Protein AF-A0A1F6D9U9-F1 (afdb_monomer)

Mean predicted aligned error: 11.05 Å

Foldseek 3Di:
DDDDDDDPVVQVVVVHDDDDDPVVVVVVVVPDDDDDDDDDPRVVVVVVVVVVVVVCVVVVVDDDDPDPVRRVVVVVD

Solvent-accessible surface area (backbone atoms only — not comparable to full-atom values): 5064 Å² total; per-residue (Å²): 136,87,85,82,90,78,60,69,70,60,35,63,74,61,80,54,81,87,89,74,58,68,72,58,52,55,49,52,57,70,69,47,79,82,84,78,85,67,56,73,71,60,32,56,52,50,53,53,50,52,53,49,50,54,51,34,49,77,71,63,71,59,84,92,57,98,42,71,71,52,42,54,56,62,71,74,107

Structure (mmCIF, N/CA/C/O backbone):
data_AF-A0A1F6D9U9-F1
#
_entry.id   AF-A0A1F6D9U9-F1
#
loop_
_atom_site.group_PDB
_atom_site.id
_atom_site.type_symbol
_atom_site.label_atom_id
_atom_site.label_alt_id
_atom_site.label_comp_id
_atom_site.label_asym_id
_atom_site.label_entity_id
_atom_site.label_seq_id
_atom_site.pdbx_PDB_ins_code
_atom_site.Cartn_x
_atom_site.Cartn_y
_atom_site.Cartn_z
_atom_site.occupancy
_atom_site.B_iso_or_equiv
_atom_site.auth_seq_id
_atom_site.auth_comp_id
_atom_site.auth_asym_id
_atom_site.auth_atom_id
_atom_site.pdbx_PDB_model_num
ATOM 1 N N . MET A 1 1 ? -40.068 7.531 15.852 1.00 53.91 1 MET A N 1
ATOM 2 C CA . MET A 1 1 ? -38.802 8.212 16.197 1.00 53.91 1 MET A CA 1
ATOM 3 C C . MET A 1 1 ? -38.033 7.280 17.119 1.00 53.91 1 MET A C 1
ATOM 5 O O . MET A 1 1 ? -38.542 6.978 18.188 1.00 53.91 1 MET A O 1
ATOM 9 N N . ALA A 1 2 ? -36.907 6.719 16.677 1.00 76.44 2 ALA A N 1
ATOM 10 C CA . ALA A 1 2 ? -36.110 5.828 17.520 1.00 76.44 2 ALA A CA 1
ATOM 11 C C . ALA A 1 2 ? -35.097 6.672 18.299 1.00 76.44 2 ALA A C 1
ATOM 13 O O . ALA A 1 2 ? -34.305 7.393 17.694 1.00 76.44 2 ALA A O 1
ATOM 14 N N . ILE A 1 3 ? -35.159 6.626 19.629 1.00 82.69 3 ILE A N 1
ATOM 15 C CA . ILE A 1 3 ? -34.223 7.343 20.497 1.00 82.69 3 ILE A CA 1
ATOM 16 C C . ILE A 1 3 ? -33.045 6.414 20.768 1.00 82.69 3 ILE A C 1
ATOM 18 O O . ILE A 1 3 ? -33.221 5.323 21.307 1.00 82.69 3 ILE A O 1
ATOM 22 N 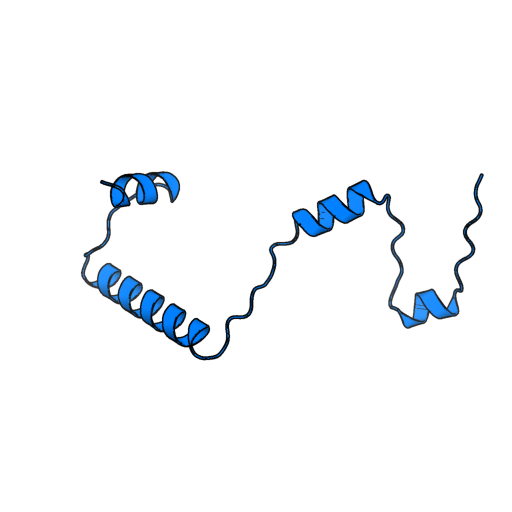N . ILE A 1 4 ? -31.847 6.852 20.390 1.00 82.12 4 ILE A N 1
ATOM 23 C CA . ILE A 1 4 ? -30.596 6.159 20.698 1.00 82.12 4 ILE A CA 1
ATOM 24 C C . ILE A 1 4 ? -29.886 6.967 21.781 1.00 82.12 4 ILE A C 1
ATOM 26 O O . ILE A 1 4 ? -29.485 8.108 21.554 1.00 82.12 4 ILE A O 1
ATOM 30 N N . THR A 1 5 ? -29.736 6.379 22.967 1.00 84.94 5 THR A N 1
ATOM 31 C CA . THR A 1 5 ? -29.103 7.042 24.111 1.00 84.94 5 THR A CA 1
ATOM 32 C C . THR A 1 5 ? -27.611 6.727 24.138 1.00 84.94 5 THR A C 1
ATOM 34 O O . THR A 1 5 ? -27.213 5.578 24.314 1.00 84.94 5 THR A O 1
ATOM 37 N N . LEU A 1 6 ? -26.774 7.757 23.994 1.00 83.25 6 LEU A N 1
ATOM 38 C CA . LEU A 1 6 ? -25.316 7.647 24.083 1.00 83.25 6 LEU A CA 1
ATOM 39 C C . LEU A 1 6 ? -24.812 8.273 25.386 1.00 83.25 6 LEU A C 1
ATOM 41 O O . LEU A 1 6 ? -25.198 9.382 25.758 1.00 83.25 6 LEU A O 1
ATOM 45 N N . SER A 1 7 ? -23.913 7.577 26.082 1.00 85.81 7 SER A N 1
ATOM 46 C CA . SER A 1 7 ? -23.302 8.096 27.308 1.00 85.81 7 SER A CA 1
ATOM 47 C C . SER A 1 7 ? -22.284 9.201 26.975 1.00 85.81 7 SER A C 1
ATOM 49 O O . SER A 1 7 ? -21.350 8.994 26.193 1.00 85.81 7 SER A O 1
ATOM 51 N N . LYS A 1 8 ? -22.420 10.377 27.608 1.00 80.31 8 LYS A N 1
ATOM 52 C CA . LYS A 1 8 ? -21.488 11.514 27.438 1.00 80.31 8 LYS A CA 1
ATOM 53 C C . LYS A 1 8 ? -20.046 11.139 27.796 1.00 80.31 8 LYS A C 1
ATOM 55 O O . LYS A 1 8 ? -19.107 11.556 27.122 1.00 80.31 8 LYS A O 1
ATOM 60 N N . LYS A 1 9 ? -19.879 10.303 28.826 1.00 82.44 9 LYS A N 1
ATOM 61 C CA . LYS A 1 9 ? -18.574 9.830 29.305 1.00 82.44 9 LYS A CA 1
ATOM 62 C C . LYS A 1 9 ? -17.876 8.948 28.262 1.00 82.44 9 LYS A C 1
ATOM 64 O O . LYS A 1 9 ? -16.666 9.056 28.082 1.00 82.44 9 LYS A O 1
ATOM 69 N N . SER A 1 10 ? -18.637 8.120 27.542 1.00 77.25 10 SER A N 1
ATOM 70 C CA . SER A 1 10 ? -18.115 7.272 26.462 1.00 77.25 10 SER A CA 1
ATOM 7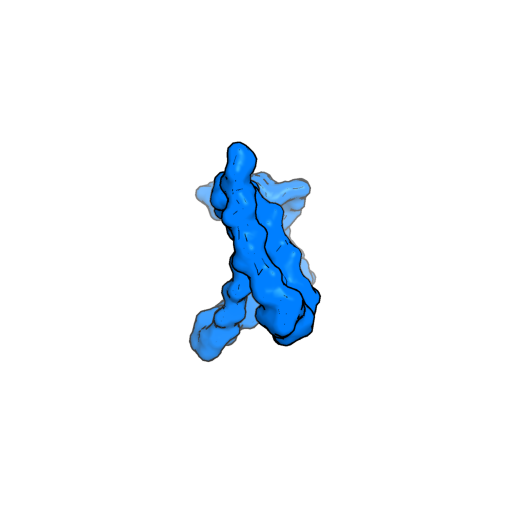1 C C . SER A 1 10 ? -17.669 8.100 25.257 1.00 77.25 10 SER A C 1
ATOM 73 O O . SER A 1 10 ? -16.592 7.853 24.722 1.00 77.25 10 SER A O 1
ATOM 75 N N . VAL A 1 11 ? -18.453 9.115 24.875 1.00 79.69 11 VAL A N 1
ATOM 76 C CA . VAL A 1 11 ? -18.140 9.991 23.732 1.00 79.69 11 VAL A CA 1
ATOM 77 C C . VAL A 1 11 ? -16.859 10.792 23.981 1.00 79.69 11 VAL A C 1
ATOM 79 O O . VAL A 1 11 ? -15.987 10.855 23.117 1.00 79.69 11 VAL A O 1
ATOM 82 N N . GLN A 1 12 ? -16.704 11.350 25.185 1.00 75.50 12 GLN A N 1
ATOM 83 C CA . GLN A 1 12 ? -15.515 12.125 25.555 1.00 75.50 12 GLN A CA 1
ATOM 84 C C . GLN A 1 12 ? -14.252 11.255 25.653 1.00 75.50 12 GLN A C 1
ATOM 86 O O . GLN A 1 12 ? -13.187 11.672 25.202 1.00 75.50 12 GLN A O 1
ATOM 91 N N . LYS A 1 13 ? -14.360 10.025 26.180 1.00 78.50 13 LYS A N 1
ATOM 92 C CA . LYS A 1 13 ? -13.218 9.099 26.298 1.00 78.50 13 LYS A CA 1
ATOM 93 C C . LYS A 1 13 ? -12.680 8.641 24.935 1.00 78.50 13 LYS A C 1
ATOM 95 O O . LYS A 1 13 ? -11.486 8.385 24.818 1.00 78.50 13 LYS A O 1
ATOM 100 N N . GLN A 1 14 ? -13.536 8.547 23.917 1.00 76.38 14 GLN A N 1
ATOM 101 C CA . GLN A 1 14 ? -13.164 8.086 22.573 1.00 76.38 14 GLN A CA 1
ATOM 102 C C . GLN A 1 14 ? -12.762 9.217 21.608 1.00 76.38 14 GLN A C 1
ATOM 104 O O . GLN A 1 14 ? -12.568 8.959 20.426 1.00 76.38 14 GLN A O 1
ATOM 109 N N . LYS A 1 15 ? -12.585 10.457 22.100 1.00 78.62 15 LYS A N 1
ATOM 110 C CA . LYS A 1 15 ? -12.255 11.655 21.294 1.00 78.62 15 LYS A CA 1
ATOM 111 C C . LYS A 1 15 ? -13.321 12.033 20.244 1.00 78.62 15 LYS A C 1
ATOM 113 O O . LYS A 1 15 ? -13.025 12.804 19.337 1.00 78.62 15 LYS A O 1
ATOM 118 N N . GLY A 1 16 ? -14.557 11.544 20.385 1.00 75.06 16 GLY A N 1
ATOM 119 C CA . GLY A 1 16 ? -15.678 11.809 19.472 1.00 75.06 16 GLY A CA 1
ATOM 120 C C . GLY A 1 16 ? -16.422 10.540 19.043 1.00 75.06 16 GLY A C 1
ATOM 121 O O . GLY A 1 16 ? -15.938 9.430 19.236 1.00 75.06 16 GLY A O 1
ATOM 122 N N . VAL A 1 17 ? -17.627 10.702 18.484 1.00 82.94 17 VAL A N 1
ATOM 123 C CA . VAL A 1 17 ? -18.462 9.615 17.935 1.00 82.94 17 VAL A CA 1
ATOM 124 C C . VAL A 1 17 ? -19.118 10.107 16.646 1.00 82.94 17 VAL A C 1
ATOM 126 O O . VAL A 1 17 ? -19.578 11.246 16.593 1.00 82.94 17 VAL A O 1
ATOM 129 N N . VAL A 1 18 ? -19.189 9.247 15.627 1.00 84.62 18 VAL A N 1
ATOM 130 C CA . VAL A 1 18 ? -19.895 9.518 14.366 1.00 84.62 18 VAL A CA 1
ATOM 131 C C . VAL A 1 18 ? -21.032 8.512 14.209 1.00 84.62 18 VAL A C 1
ATOM 133 O O . VAL A 1 18 ? -20.836 7.316 14.418 1.00 84.62 18 VAL A O 1
ATOM 136 N N . VAL A 1 19 ? -22.220 8.994 13.842 1.00 89.00 19 VAL A N 1
ATOM 137 C CA . VAL A 1 19 ? -23.387 8.160 13.527 1.00 89.00 19 VAL A CA 1
ATOM 138 C C . VAL A 1 19 ? -23.642 8.262 12.034 1.00 89.00 19 VAL A C 1
ATOM 140 O O . VAL A 1 19 ? -23.862 9.354 11.515 1.00 89.00 19 VAL A O 1
ATOM 143 N N . LEU A 1 20 ? -23.601 7.126 11.344 1.00 91.38 20 LEU A N 1
ATOM 144 C CA . LEU A 1 20 ? -23.765 7.067 9.901 1.00 91.38 20 LEU A CA 1
ATOM 145 C C . LEU A 1 20 ? -24.535 5.807 9.481 1.00 91.38 20 LEU A C 1
ATOM 147 O O . LEU A 1 20 ? -24.450 4.781 10.162 1.00 91.38 20 LEU A O 1
ATOM 151 N N . PRO A 1 21 ? -25.284 5.855 8.364 1.00 92.88 21 PRO A N 1
ATOM 152 C CA . PRO A 1 21 ? -25.896 4.665 7.789 1.00 92.88 21 PRO A CA 1
ATOM 153 C C . PRO A 1 21 ? -24.841 3.619 7.413 1.00 92.88 21 PRO A C 1
ATOM 155 O O . PRO A 1 21 ? -23.786 3.965 6.880 1.00 92.88 21 PRO A O 1
ATOM 158 N N . ILE A 1 22 ? -25.162 2.334 7.602 1.00 92.94 22 ILE A N 1
ATOM 159 C CA . ILE A 1 22 ? -24.241 1.214 7.323 1.00 92.94 22 ILE A CA 1
ATOM 160 C C . ILE A 1 22 ? -23.700 1.272 5.887 1.00 92.94 22 ILE A C 1
ATOM 162 O O . ILE A 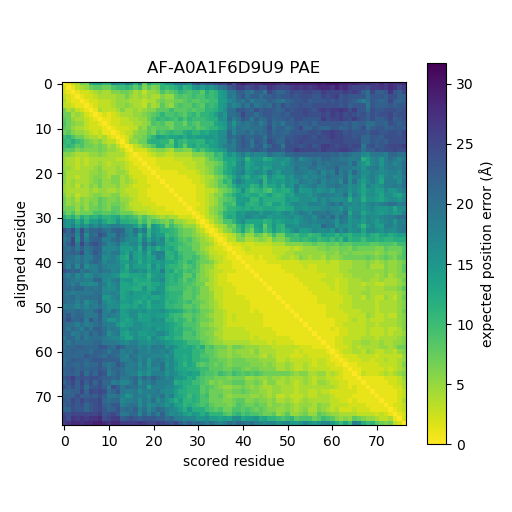1 22 ? -22.502 1.126 5.674 1.00 92.94 22 ILE A O 1
ATOM 166 N N . LYS A 1 23 ? -24.553 1.585 4.903 1.00 94.06 23 LYS A N 1
ATOM 167 C CA . LYS A 1 23 ? -24.135 1.705 3.496 1.00 94.06 23 LYS A CA 1
ATOM 168 C C . LYS A 1 23 ? -23.051 2.766 3.276 1.00 94.06 23 LYS A C 1
ATOM 170 O O . LYS A 1 23 ? -22.142 2.550 2.481 1.00 94.06 23 LYS A O 1
ATOM 175 N N . GLU A 1 24 ? -23.143 3.901 3.967 1.00 91.38 24 GLU A N 1
ATOM 176 C CA . GLU A 1 24 ? -22.153 4.975 3.833 1.00 91.38 24 GLU A CA 1
ATOM 177 C C . GLU A 1 24 ? -20.854 4.611 4.562 1.00 91.38 24 GLU A C 1
ATOM 179 O O . GLU A 1 24 ? -19.768 4.872 4.054 1.00 91.38 24 GLU A O 1
ATOM 184 N N . TYR A 1 25 ? -20.950 3.910 5.697 1.00 90.75 25 TYR A N 1
ATOM 185 C CA . TYR A 1 25 ? -19.778 3.384 6.400 1.00 90.75 25 TYR A CA 1
ATOM 186 C C . TYR A 1 25 ? -18.981 2.414 5.521 1.00 90.75 25 TYR A C 1
ATOM 188 O O . TYR A 1 25 ? -17.771 2.563 5.355 1.00 90.75 25 TYR A O 1
ATOM 196 N N . GLU A 1 26 ? -19.665 1.463 4.888 1.00 89.56 26 GLU A N 1
ATOM 197 C CA . GLU A 1 26 ? -19.040 0.504 3.973 1.00 89.56 26 GLU A CA 1
ATOM 198 C C . GLU A 1 26 ? -18.410 1.184 2.754 1.00 89.56 26 GLU A C 1
ATOM 200 O O . GLU A 1 26 ? -17.350 0.765 2.286 1.00 89.56 26 GLU A O 1
ATOM 205 N N . ARG A 1 27 ? -19.039 2.245 2.234 1.00 89.00 27 ARG A N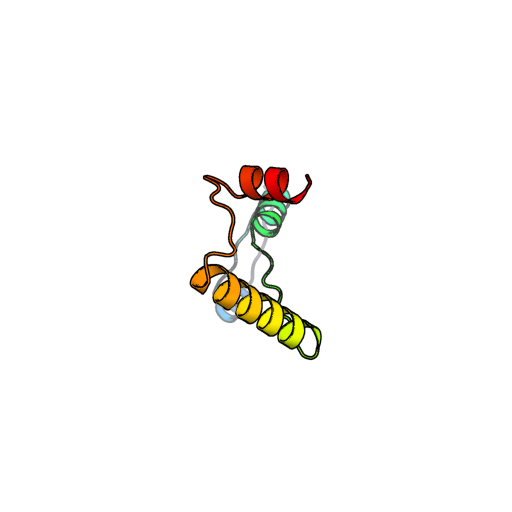 1
ATOM 206 C CA . ARG A 1 27 ? -18.481 3.048 1.142 1.00 89.00 27 ARG A CA 1
ATOM 207 C C . ARG A 1 27 ? -17.182 3.738 1.562 1.00 89.00 27 ARG A C 1
ATOM 209 O O . ARG A 1 27 ? -16.225 3.709 0.792 1.00 89.00 27 ARG A O 1
ATOM 216 N N . LEU A 1 28 ? -17.132 4.316 2.763 1.00 87.88 28 LEU A N 1
ATOM 217 C CA . LEU A 1 28 ? -15.921 4.948 3.297 1.00 87.88 28 LEU A CA 1
ATOM 218 C C . LEU A 1 28 ? -14.790 3.933 3.491 1.00 87.88 28 LEU A C 1
ATOM 220 O O . LEU A 1 28 ? -13.656 4.216 3.114 1.00 87.88 28 LEU A O 1
ATOM 224 N N . ILE A 1 29 ? -15.100 2.730 3.988 1.00 84.12 29 ILE A N 1
ATOM 225 C CA . ILE A 1 29 ? -14.113 1.644 4.084 1.00 84.12 29 ILE A CA 1
ATOM 226 C C . ILE A 1 29 ? -13.573 1.280 2.696 1.00 84.12 29 ILE A C 1
ATOM 228 O O . ILE A 1 29 ? -12.363 1.179 2.517 1.00 84.12 29 ILE A O 1
ATOM 232 N N . LYS A 1 30 ? -14.444 1.120 1.692 1.00 81.25 30 LYS A N 1
ATOM 233 C CA . LYS A 1 30 ? -14.026 0.783 0.318 1.00 81.25 30 LYS A CA 1
ATOM 234 C C . LYS A 1 30 ? -13.198 1.883 -0.349 1.00 81.25 30 LYS A C 1
ATOM 236 O O . LYS A 1 30 ? -12.358 1.574 -1.187 1.00 81.25 30 LYS A O 1
ATOM 241 N N . ALA A 1 31 ? -13.461 3.146 -0.014 1.00 77.25 31 ALA A N 1
ATOM 242 C CA . ALA A 1 31 ? -12.707 4.292 -0.513 1.00 77.25 31 ALA A CA 1
ATOM 243 C C . ALA A 1 31 ? -11.369 4.487 0.217 1.00 77.25 31 ALA A C 1
ATOM 245 O O . ALA A 1 31 ? -10.481 5.153 -0.315 1.00 77.25 31 ALA A O 1
ATOM 246 N N . SER A 1 32 ? -11.214 3.923 1.419 1.00 78.88 32 SER A N 1
ATOM 247 C CA . SER A 1 32 ? -9.931 3.939 2.111 1.00 78.88 32 SER A CA 1
ATOM 248 C C . SER A 1 32 ? -8.939 3.078 1.333 1.00 78.88 32 SER A C 1
ATOM 250 O O . SER A 1 32 ? -9.192 1.905 1.060 1.00 78.88 32 SER A O 1
ATOM 252 N N . VAL A 1 33 ? -7.821 3.679 0.925 1.00 68.62 33 VAL A N 1
ATOM 253 C CA . VAL A 1 33 ? -6.719 2.928 0.328 1.00 68.62 33 VAL A CA 1
ATOM 254 C C . VAL A 1 33 ? -6.111 2.094 1.456 1.00 68.62 33 VAL A C 1
ATOM 256 O O . VAL A 1 33 ? -5.615 2.679 2.418 1.00 68.62 33 VAL A O 1
ATOM 259 N N . PRO A 1 34 ? -6.168 0.753 1.399 1.00 67.44 34 PRO A N 1
ATOM 260 C CA . PRO A 1 34 ? -5.582 -0.070 2.442 1.00 67.44 34 PRO A CA 1
ATOM 261 C C . PRO A 1 34 ? -4.067 0.141 2.468 1.00 67.44 34 PRO A C 1
ATOM 263 O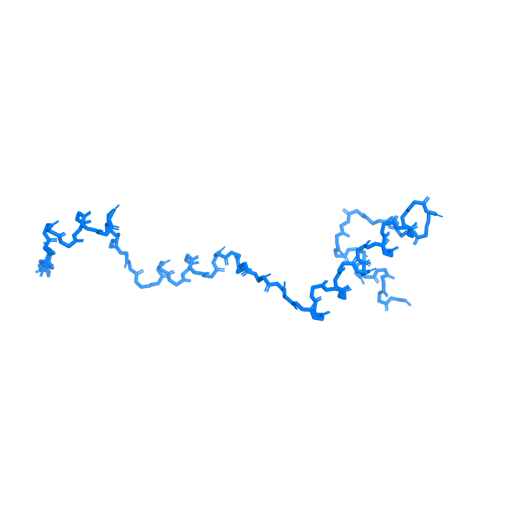 O . PRO A 1 34 ? -3.365 -0.098 1.483 1.00 67.44 34 PRO A O 1
ATOM 266 N N . GLU A 1 35 ? -3.560 0.590 3.610 1.00 74.06 35 GLU A N 1
ATOM 267 C CA . GLU A 1 35 ? -2.128 0.705 3.850 1.00 74.06 35 GLU A CA 1
ATOM 268 C C . GLU A 1 35 ? -1.564 -0.683 4.166 1.00 74.06 35 GLU A C 1
ATOM 270 O O . GLU A 1 35 ? -1.761 -1.239 5.248 1.00 74.06 35 GLU A O 1
ATOM 275 N N . TYR A 1 36 ? -0.868 -1.275 3.195 1.00 77.06 36 TYR A N 1
ATOM 276 C CA . TYR A 1 36 ? -0.165 -2.539 3.386 1.00 77.06 36 TYR A CA 1
ATOM 277 C C . TYR A 1 36 ? 1.297 -2.282 3.738 1.00 77.06 36 TYR A C 1
ATOM 279 O O . TYR A 1 36 ? 2.113 -1.940 2.881 1.00 77.06 36 TYR A O 1
ATOM 287 N N . TYR A 1 37 ? 1.649 -2.521 4.997 1.00 82.38 37 TYR A N 1
ATOM 288 C CA . TYR A 1 37 ? 3.040 -2.506 5.436 1.00 82.38 37 TYR A CA 1
ATOM 289 C C . TYR A 1 37 ? 3.692 -3.857 5.150 1.00 82.38 37 TYR A C 1
ATOM 291 O O . TYR A 1 37 ? 3.463 -4.848 5.846 1.00 82.38 37 TYR A O 1
ATOM 299 N N . LEU A 1 38 ? 4.515 -3.909 4.103 1.00 89.81 38 LEU A N 1
ATOM 300 C CA . LEU A 1 38 ? 5.329 -5.087 3.823 1.00 89.81 38 LEU A CA 1
ATOM 301 C C . LEU A 1 38 ? 6.475 -5.180 4.832 1.00 89.81 38 LEU A C 1
ATOM 303 O O . LEU A 1 38 ? 7.129 -4.189 5.143 1.00 89.81 38 LEU A O 1
ATOM 307 N N . THR A 1 39 ? 6.764 -6.393 5.300 1.00 93.38 39 THR A N 1
ATOM 308 C CA . THR A 1 39 ? 7.880 -6.661 6.215 1.00 93.38 39 THR A CA 1
ATOM 309 C C . THR A 1 39 ? 8.737 -7.833 5.730 1.00 93.38 39 THR A C 1
ATOM 311 O O . THR A 1 39 ? 8.374 -8.588 4.818 1.00 93.38 39 THR A O 1
ATOM 314 N N . GLY A 1 40 ? 9.935 -7.967 6.307 1.00 96.25 40 GLY A N 1
ATOM 315 C CA . GLY A 1 40 ? 10.828 -9.101 6.072 1.00 96.25 40 GLY A CA 1
ATOM 316 C C . GLY A 1 40 ? 11.218 -9.288 4.601 1.00 96.25 40 GLY A C 1
ATOM 317 O O . GLY A 1 40 ? 11.687 -8.366 3.934 1.00 96.25 40 GLY A O 1
ATOM 318 N N . LYS A 1 41 ? 11.061 -10.515 4.087 1.00 96.38 41 LYS A N 1
ATOM 319 C CA . LYS A 1 41 ? 11.455 -10.867 2.710 1.00 96.38 41 LYS A CA 1
ATOM 320 C C . LYS A 1 41 ? 10.640 -10.117 1.651 1.00 96.38 41 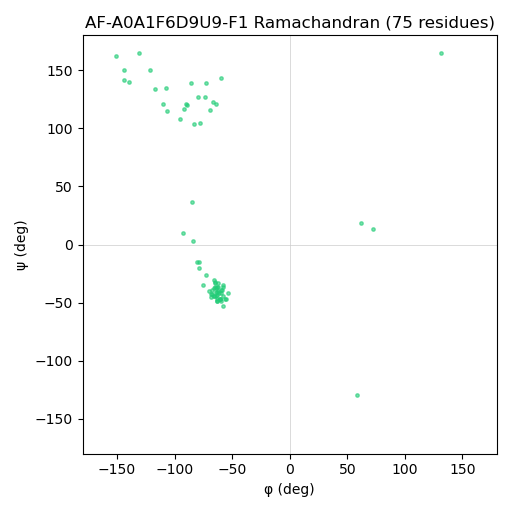LYS A C 1
ATOM 322 O O . LYS A 1 41 ? 11.181 -9.819 0.589 1.00 96.38 41 LYS A O 1
ATOM 327 N N . ALA A 1 42 ? 9.368 -9.822 1.926 1.00 93.94 42 ALA A N 1
ATOM 328 C CA . ALA A 1 42 ? 8.499 -9.124 0.983 1.00 93.94 42 ALA A CA 1
ATOM 329 C C . ALA A 1 42 ? 8.944 -7.669 0.786 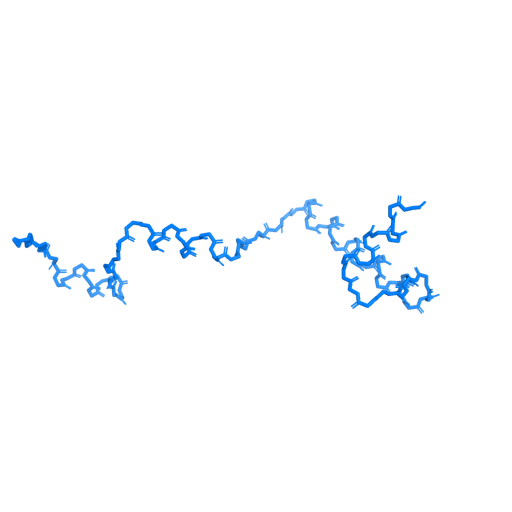1.00 93.94 42 ALA A C 1
ATOM 331 O O . ALA A 1 42 ? 9.083 -7.243 -0.358 1.00 93.94 42 ALA A O 1
ATOM 332 N N . ALA A 1 43 ? 9.258 -6.966 1.882 1.00 95.50 43 ALA A N 1
ATOM 333 C CA . ALA A 1 43 ? 9.817 -5.613 1.840 1.00 95.50 43 ALA A CA 1
ATOM 334 C C . ALA A 1 43 ? 11.129 -5.576 1.043 1.00 95.50 43 ALA A C 1
ATOM 336 O O . ALA A 1 43 ? 11.215 -4.906 0.022 1.00 95.50 43 ALA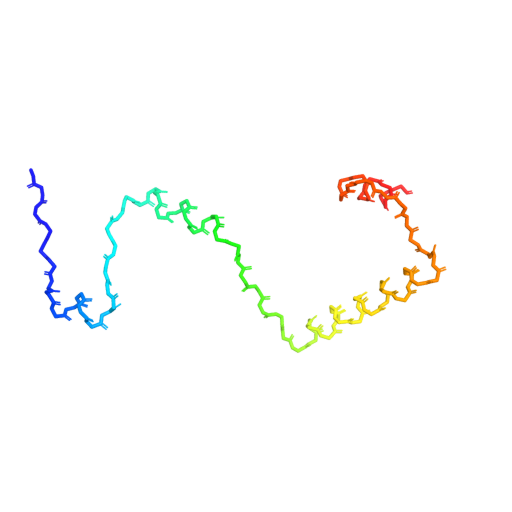 A O 1
ATOM 337 N N . LYS A 1 44 ? 12.092 -6.441 1.398 1.00 97.25 44 LYS A N 1
ATOM 338 C CA . LYS A 1 44 ? 13.394 -6.513 0.707 1.00 97.25 44 LYS A CA 1
ATOM 339 C C . LYS A 1 44 ? 13.276 -6.792 -0.794 1.00 97.25 44 LYS A C 1
ATOM 341 O O . LYS A 1 44 ? 14.107 -6.345 -1.579 1.00 97.25 44 LYS A O 1
ATOM 346 N N . ARG A 1 45 ? 12.288 -7.594 -1.206 1.00 97.12 45 ARG A N 1
ATOM 347 C CA . ARG A 1 45 ? 12.046 -7.884 -2.626 1.00 97.12 45 ARG A CA 1
ATOM 348 C C . ARG A 1 45 ? 11.514 -6.655 -3.359 1.00 97.12 45 ARG A C 1
ATOM 350 O O . ARG A 1 45 ? 11.932 -6.428 -4.490 1.00 97.12 45 ARG A O 1
ATOM 357 N N . LEU A 1 46 ? 10.618 -5.896 -2.726 1.00 95.25 46 LEU A N 1
ATOM 358 C CA . LEU A 1 46 ? 10.120 -4.641 -3.280 1.00 95.25 46 LEU A CA 1
ATOM 359 C C . LEU A 1 46 ? 11.257 -3.622 -3.418 1.00 95.25 46 LEU A C 1
ATOM 361 O O . LEU A 1 46 ? 11.424 -3.075 -4.503 1.00 95.25 46 LEU A O 1
ATOM 365 N N . ASP A 1 47 ? 12.088 -3.459 -2.386 1.00 96.00 47 ASP A N 1
ATOM 366 C CA . ASP A 1 47 ? 13.225 -2.527 -2.411 1.00 96.00 47 ASP A CA 1
ATOM 367 C C . ASP A 1 47 ? 14.160 -2.809 -3.595 1.00 96.00 47 ASP A C 1
ATOM 369 O O . ASP A 1 47 ? 14.485 -1.914 -4.374 1.00 96.00 47 ASP A O 1
ATOM 373 N N . LYS A 1 48 ? 14.518 -4.084 -3.803 1.00 97.81 48 LYS A N 1
ATOM 374 C CA . LYS A 1 48 ? 15.350 -4.506 -4.943 1.00 97.81 48 LYS A CA 1
ATOM 375 C C . LYS A 1 48 ? 14.688 -4.252 -6.297 1.00 97.81 48 LYS A C 1
ATOM 377 O O . LYS A 1 48 ? 15.380 -3.952 -7.269 1.00 97.81 48 LYS A O 1
ATOM 382 N N . LEU A 1 49 ? 13.367 -4.417 -6.386 1.00 96.69 49 LEU A N 1
ATOM 383 C CA . LEU A 1 49 ? 12.617 -4.154 -7.615 1.00 96.69 49 LEU A CA 1
ATOM 384 C C . LEU A 1 49 ? 12.660 -2.660 -7.953 1.00 96.69 49 LEU A C 1
ATOM 386 O O . LEU A 1 49 ? 12.942 -2.307 -9.097 1.00 96.69 49 LEU A O 1
ATOM 390 N N . VAL A 1 50 ? 12.456 -1.801 -6.952 1.00 95.94 50 VAL A N 1
ATOM 391 C CA . VAL A 1 50 ? 12.542 -0.342 -7.099 1.00 95.94 50 VAL A CA 1
ATOM 392 C C . VAL A 1 50 ? 13.955 0.081 -7.494 1.00 95.94 50 VAL A C 1
ATOM 394 O O . VAL A 1 50 ? 14.123 0.812 -8.468 1.00 95.94 50 VAL A O 1
ATOM 397 N N . GLU A 1 51 ? 14.978 -0.421 -6.801 1.00 97.62 51 GLU A N 1
ATOM 398 C CA . GLU A 1 51 ? 16.381 -0.118 -7.100 1.00 97.62 51 GLU A CA 1
ATOM 399 C C . GLU A 1 51 ? 16.740 -0.474 -8.550 1.00 97.62 51 GLU A C 1
ATOM 401 O O . GLU A 1 51 ? 17.318 0.338 -9.279 1.00 97.62 51 GLU A O 1
ATOM 406 N N . LYS A 1 52 ? 16.343 -1.673 -8.997 1.00 96.81 52 LYS A N 1
ATOM 407 C CA . LYS A 1 52 ? 16.555 -2.121 -10.374 1.00 96.81 52 LYS A CA 1
ATOM 408 C C . LYS A 1 52 ? 15.848 -1.207 -11.379 1.00 96.81 52 LYS A C 1
ATOM 410 O O . LYS A 1 52 ? 16.488 -0.799 -12.344 1.00 96.81 52 LYS A O 1
ATOM 415 N N . GLY A 1 53 ? 14.580 -0.869 -11.143 1.00 94.88 53 GLY A N 1
ATOM 416 C CA . GLY A 1 53 ? 13.814 0.005 -12.036 1.00 94.88 53 GLY A CA 1
ATOM 417 C C . GLY A 1 53 ? 14.415 1.408 -12.146 1.00 94.88 53 GLY A C 1
ATOM 418 O O . GLY A 1 53 ? 14.526 1.953 -13.243 1.00 94.88 53 GLY A O 1
ATOM 419 N N . LEU A 1 54 ? 14.890 1.971 -11.031 1.00 96.81 54 LEU A N 1
ATOM 420 C CA . LEU A 1 54 ? 15.584 3.262 -11.031 1.00 96.81 54 LEU A CA 1
ATOM 421 C C . LEU A 1 54 ? 16.895 3.211 -11.819 1.00 96.81 54 LEU A C 1
ATOM 423 O O . LEU A 1 54 ? 17.208 4.154 -12.545 1.00 96.81 54 LEU A O 1
ATOM 427 N N . ARG A 1 55 ? 17.662 2.124 -11.693 1.00 97.31 55 ARG A N 1
ATOM 428 C CA . ARG A 1 55 ? 18.881 1.930 -12.485 1.00 97.31 55 ARG A CA 1
ATOM 429 C C . ARG A 1 55 ? 18.567 1.845 -13.979 1.00 97.31 55 ARG A C 1
ATOM 431 O O . ARG A 1 55 ? 19.176 2.570 -14.756 1.00 97.31 55 ARG A O 1
ATOM 438 N N . GLU A 1 56 ? 17.590 1.026 -14.363 1.00 95.38 56 GLU A N 1
ATOM 439 C CA . GLU A 1 56 ? 17.168 0.875 -15.762 1.00 95.38 56 GLU A CA 1
ATOM 440 C C . GLU A 1 56 ? 16.690 2.202 -16.360 1.00 95.38 56 GLU A C 1
ATOM 442 O O . GLU A 1 56 ? 17.046 2.524 -17.491 1.00 95.38 56 GLU A O 1
ATOM 447 N N . HIS A 1 57 ? 15.966 3.014 -15.587 1.00 94.50 57 HIS A N 1
ATOM 448 C CA . HIS A 1 57 ? 15.568 4.355 -16.008 1.00 94.50 57 HIS A CA 1
ATOM 449 C C . HIS A 1 57 ? 16.765 5.268 -16.294 1.00 94.50 57 HIS A C 1
ATOM 451 O O . HIS A 1 57 ? 16.811 5.903 -17.347 1.00 94.50 57 HIS A O 1
ATOM 457 N N . ARG A 1 58 ? 17.761 5.302 -15.399 1.00 95.31 58 ARG A N 1
ATOM 458 C CA . ARG A 1 58 ? 18.976 6.119 -15.589 1.00 95.31 58 ARG A CA 1
ATOM 459 C C . ARG A 1 58 ? 19.779 5.703 -16.818 1.00 95.31 58 ARG A C 1
ATOM 461 O O . ARG A 1 58 ? 20.398 6.544 -17.455 1.00 95.31 58 ARG A O 1
ATOM 468 N N . GLU A 1 59 ? 19.764 4.419 -17.147 1.00 96.44 59 GLU A N 1
ATOM 469 C CA . GLU A 1 59 ? 20.446 3.866 -18.320 1.00 96.44 59 GLU A CA 1
ATOM 470 C C . GLU A 1 59 ? 19.610 3.992 -19.608 1.00 96.44 59 GLU A C 1
ATOM 472 O O . GLU A 1 59 ? 20.012 3.482 -20.651 1.00 96.44 59 GLU A O 1
ATOM 477 N N . GLY A 1 60 ? 18.432 4.625 -19.551 1.00 94.00 60 GLY A N 1
ATOM 478 C CA . GLY A 1 60 ? 17.541 4.786 -20.701 1.00 94.00 60 GLY A CA 1
ATOM 479 C C . GLY A 1 60 ? 16.827 3.499 -21.128 1.00 94.00 60 GLY A C 1
ATOM 480 O O . GLY A 1 60 ? 16.220 3.455 -22.194 1.00 94.00 60 GLY A O 1
ATOM 481 N N . ARG A 1 61 ? 16.849 2.449 -20.299 1.00 93.00 61 ARG A N 1
ATOM 482 C CA . ARG A 1 61 ? 16.229 1.137 -20.560 1.00 93.00 61 ARG A CA 1
ATOM 483 C C . ARG A 1 61 ? 14.748 1.104 -20.167 1.00 93.00 61 ARG A C 1
ATOM 485 O O . ARG A 1 61 ? 14.252 0.102 -19.658 1.00 93.00 61 ARG A O 1
ATOM 492 N N . THR A 1 62 ? 14.040 2.209 -20.386 1.00 91.69 62 THR A N 1
ATOM 493 C CA . THR A 1 62 ? 12.612 2.365 -20.068 1.00 91.69 62 THR A CA 1
ATOM 494 C C . THR A 1 62 ? 11.806 2.708 -21.308 1.00 91.69 62 THR A C 1
ATOM 496 O O . THR A 1 62 ? 12.301 3.368 -22.216 1.00 91.69 62 THR A O 1
ATOM 499 N N . ILE A 1 63 ? 10.539 2.299 -21.329 1.00 89.88 63 ILE A N 1
ATOM 500 C CA . ILE A 1 63 ? 9.598 2.682 -22.382 1.00 89.88 63 ILE A CA 1
ATOM 501 C C . ILE A 1 63 ? 8.941 4.022 -22.046 1.00 89.88 63 ILE A C 1
ATOM 503 O O . ILE A 1 63 ? 8.547 4.262 -20.906 1.00 89.88 63 ILE A O 1
ATOM 507 N N . LEU A 1 64 ? 8.774 4.883 -23.048 1.00 90.75 64 LEU A N 1
ATOM 508 C CA . LEU A 1 64 ? 7.925 6.064 -22.920 1.00 90.75 64 LEU A CA 1
ATOM 509 C C . LEU A 1 64 ? 6.462 5.653 -23.086 1.00 90.75 64 LEU A C 1
ATOM 511 O O . LEU A 1 64 ? 6.089 5.008 -24.072 1.00 90.75 64 LEU A O 1
ATOM 515 N N . ALA A 1 65 ? 5.638 6.034 -22.120 1.00 92.81 65 ALA A N 1
ATOM 516 C CA . ALA A 1 65 ? 4.193 5.881 -22.152 1.00 92.81 65 ALA A CA 1
ATOM 517 C C . ALA A 1 65 ? 3.548 7.090 -21.469 1.00 92.81 65 ALA A C 1
ATOM 519 O O . ALA A 1 65 ? 4.051 7.586 -20.463 1.00 92.81 65 ALA A O 1
ATOM 520 N N . SER A 1 66 ? 2.433 7.553 -22.022 1.00 92.31 66 SER A N 1
ATOM 521 C CA . SER A 1 66 ? 1.669 8.700 -21.518 1.00 92.31 66 SER A CA 1
ATOM 522 C C . SER A 1 66 ? 0.766 8.342 -20.332 1.00 92.31 66 SER A C 1
ATOM 524 O O . SER A 1 66 ? 0.284 9.219 -19.620 1.00 92.31 66 SER A O 1
ATOM 526 N N . SER A 1 67 ? 0.533 7.045 -20.107 1.00 94.00 67 SER A N 1
ATOM 527 C CA . SER A 1 67 ? -0.289 6.527 -19.016 1.00 94.00 67 SER A CA 1
ATOM 528 C C . SER A 1 67 ? 0.160 5.132 -18.577 1.00 94.00 67 SER A C 1
ATOM 530 O O . SER A 1 67 ? 0.821 4.403 -19.321 1.00 94.00 67 SER A O 1
ATOM 532 N N . ILE A 1 68 ? -0.263 4.725 -17.376 1.00 90.06 68 ILE A N 1
ATOM 533 C CA . ILE A 1 68 ? -0.025 3.370 -16.855 1.00 90.06 68 ILE A CA 1
ATOM 534 C C . ILE A 1 68 ? -0.684 2.317 -17.757 1.00 90.06 68 ILE A C 1
ATOM 536 O O . ILE A 1 68 ? -0.070 1.297 -18.060 1.00 90.06 68 ILE A O 1
ATOM 540 N N . SER A 1 69 ? -1.906 2.566 -18.236 1.00 93.25 69 SER A N 1
ATOM 541 C CA . SER A 1 69 ? -2.618 1.649 -19.137 1.00 93.25 69 SER A CA 1
ATOM 542 C C . SER A 1 69 ? -1.856 1.410 -20.443 1.00 93.25 69 SER A C 1
ATOM 544 O O . SER A 1 69 ? -1.755 0.275 -20.916 1.00 93.25 69 SER A O 1
ATOM 546 N N . GLU A 1 70 ? -1.274 2.468 -21.009 1.00 92.31 70 GLU A N 1
ATOM 547 C CA . GLU A 1 70 ? -0.427 2.363 -22.196 1.00 92.31 70 GLU A CA 1
ATOM 548 C C . GLU A 1 70 ? 0.861 1.581 -21.894 1.00 92.31 70 GLU A C 1
ATOM 550 O O . GLU A 1 70 ? 1.219 0.676 -22.651 1.00 92.31 70 GLU A O 1
ATOM 555 N N . ALA A 1 71 ? 1.519 1.865 -20.764 1.00 90.12 71 ALA A N 1
ATOM 556 C CA . ALA A 1 71 ? 2.715 1.141 -20.334 1.00 90.12 71 ALA A CA 1
ATOM 557 C C . ALA A 1 71 ? 2.450 -0.368 -20.173 1.00 90.12 71 ALA A C 1
ATOM 559 O O . ALA A 1 71 ? 3.222 -1.188 -20.668 1.00 90.12 71 ALA A O 1
ATOM 560 N N . LEU A 1 72 ? 1.324 -0.745 -19.554 1.00 91.06 72 LEU A N 1
ATOM 561 C CA . LEU A 1 72 ? 0.913 -2.144 -19.382 1.00 91.06 72 LEU A CA 1
ATOM 562 C C . LEU A 1 72 ? 0.633 -2.842 -20.717 1.00 91.06 72 LEU A C 1
ATOM 564 O O . LEU A 1 72 ? 0.955 -4.017 -20.878 1.00 91.06 72 LEU A O 1
ATOM 568 N N . THR A 1 73 ? 0.049 -2.126 -21.678 1.00 92.25 73 THR A N 1
ATOM 569 C CA . THR A 1 73 ? -0.215 -2.662 -23.022 1.00 92.25 73 THR A CA 1
ATOM 570 C C . THR A 1 73 ? 1.088 -2.919 -23.775 1.00 92.25 73 THR A C 1
ATOM 572 O O . THR A 1 73 ? 1.238 -3.968 -24.397 1.00 92.25 73 THR A O 1
ATOM 575 N N . LYS A 1 74 ? 2.046 -1.990 -23.678 1.00 88.50 74 LYS A N 1
ATOM 576 C CA . LYS A 1 74 ? 3.385 -2.124 -24.268 1.00 88.50 74 LYS A CA 1
ATOM 577 C C . LYS A 1 74 ? 4.194 -3.258 -23.633 1.00 88.50 74 LYS A C 1
ATOM 579 O O . LYS A 1 74 ? 4.895 -3.944 -24.355 1.00 88.50 74 LYS A O 1
ATOM 584 N N . TYR A 1 75 ? 4.067 -3.476 -22.321 1.00 81.94 75 TYR A N 1
ATOM 585 C CA . TYR A 1 75 ? 4.765 -4.553 -21.604 1.00 81.94 75 TYR A CA 1
ATOM 586 C C . TYR A 1 75 ? 4.209 -5.960 -21.889 1.00 81.94 75 TYR A C 1
ATOM 588 O O . TYR A 1 75 ? 4.920 -6.946 -21.734 1.00 81.94 75 TYR A O 1
ATOM 596 N N . ARG A 1 76 ? 2.924 -6.076 -22.257 1.00 78.69 76 ARG A N 1
ATOM 597 C CA . ARG A 1 76 ? 2.277 -7.367 -22.560 1.00 78.69 76 ARG A CA 1
ATOM 598 C C . ARG A 1 76 ? 2.597 -7.921 -23.955 1.00 78.69 76 ARG A C 1
ATOM 600 O O . ARG A 1 76 ? 2.264 -9.078 -24.201 1.00 78.69 76 ARG A O 1
ATOM 607 N N . LYS A 1 77 ? 3.145 -7.101 -24.853 1.00 55.09 77 LYS A N 1
ATOM 608 C CA . LYS A 1 77 ? 3.615 -7.510 -26.185 1.00 55.09 77 LYS A CA 1
ATOM 609 C C . LYS A 1 77 ? 5.075 -7.927 -26.120 1.00 55.09 77 LYS A C 1
ATOM 611 O O . L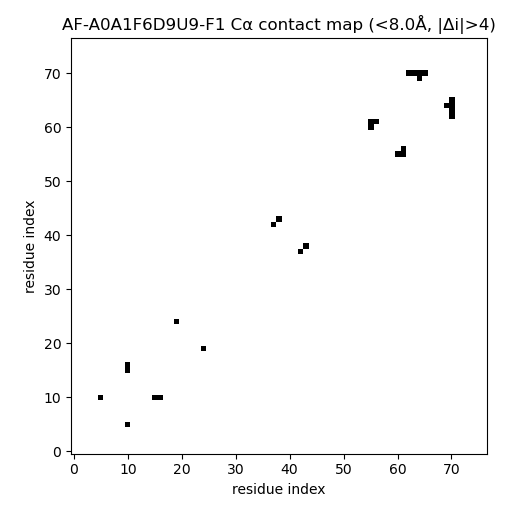YS A 1 77 ? 5.413 -8.866 -26.868 1.00 55.09 77 LYS A O 1
#

pLDDT: mean 87.25, std 9.3, range [53.91, 97.81]

Radius of gyration: 23.47 Å; Cα contacts (8 Å, |Δi|>4): 14; chains: 1; bounding box: 59×23×56 Å

Secondary structure (DSSP, 8-state):
-------HHHHHHTT------HHHHHHHHHHS-------HHHHHHHHHHHHHHHHHHHTT-S---SSHHHHHHHHT-

Sequence (77 aa):
MAIITLSKKSVQKQKGVVVLPIKEYERLIKASVPEYYLTGKAAKRLDKLVEKGLREHREGRTILASSISEALTKYRK

Organism: NCBI:txid1798490